Protein AF-A0A2M7PYM5-F1 (afdb_monomer)

Structure (mmCIF, N/CA/C/O backbone):
data_AF-A0A2M7PYM5-F1
#
_entry.id   AF-A0A2M7PYM5-F1
#
loop_
_atom_site.group_PDB
_atom_site.id
_atom_site.type_symbol
_atom_site.label_atom_id
_atom_site.label_alt_id
_atom_site.label_comp_id
_atom_site.label_asym_id
_atom_site.label_entity_id
_atom_site.label_seq_id
_atom_site.pdbx_PDB_ins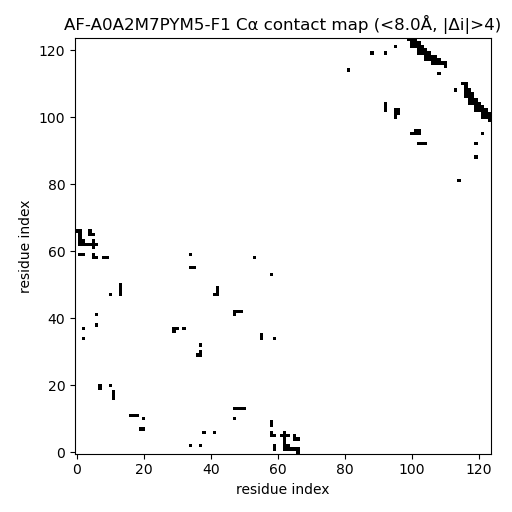_code
_atom_site.Cartn_x
_atom_site.Cartn_y
_atom_site.Cartn_z
_atom_site.occupancy
_atom_site.B_iso_or_equiv
_atom_site.auth_seq_id
_atom_site.auth_comp_id
_atom_site.auth_asym_id
_atom_site.auth_atom_id
_atom_site.pdbx_PDB_model_num
ATOM 1 N N . MET A 1 1 ? 5.954 5.127 -9.759 1.00 86.62 1 MET A N 1
ATOM 2 C CA . MET A 1 1 ? 5.575 3.752 -9.353 1.00 86.62 1 MET A CA 1
ATOM 3 C C . MET A 1 1 ? 5.824 2.773 -10.496 1.00 86.62 1 MET A C 1
ATOM 5 O O . MET A 1 1 ? 6.561 1.829 -10.256 1.00 86.62 1 MET A O 1
ATOM 9 N N . ALA A 1 2 ? 5.308 3.017 -11.713 1.00 94.75 2 ALA A N 1
ATOM 10 C CA . ALA A 1 2 ? 5.586 2.199 -12.907 1.00 94.75 2 ALA A CA 1
ATOM 11 C C . ALA A 1 2 ? 7.066 1.844 -13.097 1.00 94.75 2 ALA A C 1
ATOM 13 O O . ALA A 1 2 ? 7.395 0.667 -13.143 1.00 94.75 2 ALA A O 1
ATOM 14 N N . TRP A 1 3 ? 7.970 2.829 -13.109 1.00 95.19 3 TRP A N 1
ATOM 15 C CA . TRP A 1 3 ? 9.398 2.569 -13.344 1.00 95.19 3 TRP A CA 1
ATOM 16 C C . TRP A 1 3 ? 10.047 1.650 -12.302 1.00 95.19 3 TRP A C 1
ATOM 18 O O . TRP A 1 3 ? 10.853 0.792 -12.645 1.00 95.19 3 TRP A O 1
ATOM 28 N N . LYS A 1 4 ? 9.635 1.751 -11.032 1.00 93.19 4 LYS A N 1
ATOM 29 C CA . LYS A 1 4 ? 10.063 0.817 -9.981 1.00 93.19 4 LYS A CA 1
ATOM 30 C C . LYS A 1 4 ? 9.564 -0.606 -10.262 1.00 93.19 4 LYS A C 1
ATOM 32 O O . LYS A 1 4 ? 10.308 -1.560 -10.072 1.00 93.19 4 LYS A O 1
ATOM 37 N N . LEU A 1 5 ? 8.309 -0.747 -10.694 1.00 93.69 5 LEU A N 1
ATOM 38 C CA . LEU A 1 5 ? 7.720 -2.046 -11.033 1.00 93.69 5 LEU A CA 1
ATOM 39 C C . LEU A 1 5 ? 8.390 -2.664 -12.268 1.00 93.69 5 LEU A C 1
ATOM 41 O O . LEU A 1 5 ? 8.646 -3.863 -12.265 1.00 93.69 5 LEU A O 1
ATOM 45 N N . ALA A 1 6 ? 8.715 -1.857 -13.280 1.00 95.12 6 ALA A N 1
ATOM 46 C CA . ALA A 1 6 ? 9.468 -2.302 -14.450 1.00 95.12 6 ALA A CA 1
ATOM 47 C C . ALA A 1 6 ? 10.882 -2.762 -14.074 1.00 95.12 6 ALA A C 1
ATOM 49 O O . ALA A 1 6 ? 11.298 -3.849 -14.461 1.00 95.12 6 ALA A O 1
ATOM 50 N N . PHE A 1 7 ? 11.603 -1.988 -13.254 1.00 93.88 7 PHE A N 1
ATOM 51 C CA . PHE A 1 7 ? 12.929 -2.398 -12.787 1.00 93.88 7 PHE A CA 1
ATOM 52 C C . PHE A 1 7 ? 12.879 -3.695 -11.972 1.00 93.88 7 PHE A C 1
ATOM 54 O O . PHE A 1 7 ? 13.752 -4.544 -12.108 1.00 93.88 7 PHE A O 1
ATOM 61 N N . GLN A 1 8 ? 11.842 -3.889 -11.155 1.00 92.44 8 GLN A N 1
ATOM 62 C CA . GLN A 1 8 ? 11.665 -5.144 -10.430 1.00 92.44 8 GLN A CA 1
ATOM 63 C C . GLN A 1 8 ? 11.510 -6.340 -11.385 1.00 92.44 8 GLN A C 1
ATOM 65 O O . GLN A 1 8 ? 12.069 -7.398 -11.111 1.00 92.44 8 GLN A O 1
ATOM 70 N N . GLN A 1 9 ? 10.801 -6.179 -12.508 1.00 91.31 9 GLN A N 1
ATOM 71 C CA . GLN A 1 9 ? 10.699 -7.222 -13.537 1.00 91.31 9 GLN A CA 1
ATOM 72 C C . GLN A 1 9 ? 12.047 -7.477 -14.220 1.00 91.31 9 GLN A C 1
ATOM 74 O O . GLN A 1 9 ? 12.420 -8.631 -14.400 1.00 91.31 9 GLN A O 1
ATOM 79 N N . LEU A 1 10 ? 12.800 -6.419 -14.541 1.00 92.56 10 LEU A N 1
ATOM 80 C CA . LEU A 1 10 ? 14.155 -6.539 -15.086 1.00 92.56 10 LEU A CA 1
ATOM 81 C C . LEU A 1 10 ? 15.071 -7.320 -14.134 1.00 92.56 10 LEU A C 1
ATOM 83 O O . LEU A 1 10 ? 15.729 -8.270 -14.545 1.00 92.56 10 LEU A O 1
ATOM 87 N N . TRP A 1 11 ? 15.063 -6.977 -12.845 1.00 91.69 11 TRP A N 1
ATOM 88 C CA . TRP A 1 11 ? 15.840 -7.684 -11.830 1.00 91.69 11 TRP A CA 1
ATOM 89 C C . TRP A 1 11 ? 15.444 -9.163 -11.726 1.00 91.69 11 TRP A C 1
ATOM 91 O O . TRP A 1 11 ? 16.316 -10.026 -11.655 1.00 91.69 11 TRP A O 1
ATOM 101 N N . GLN A 1 12 ? 14.145 -9.475 -11.774 1.00 89.88 12 GLN A N 1
ATOM 102 C CA . GLN A 1 12 ? 13.652 -10.858 -11.766 1.00 89.88 12 GLN A CA 1
ATOM 103 C C . GLN A 1 12 ? 14.044 -11.631 -13.033 1.00 89.88 12 GLN A C 1
ATOM 105 O O . GLN A 1 12 ? 14.318 -12.820 -12.953 1.00 89.88 12 GLN A O 1
ATOM 110 N N . ALA A 1 13 ? 14.100 -10.975 -14.193 1.00 88.75 13 ALA A N 1
ATOM 111 C CA . ALA A 1 13 ? 14.555 -11.599 -15.435 1.00 88.75 13 ALA A CA 1
ATOM 112 C C . ALA A 1 13 ? 16.069 -11.876 -15.435 1.00 88.75 13 ALA A C 1
ATOM 114 O O . ALA A 1 13 ? 16.519 -12.852 -16.031 1.00 88.75 13 ALA A O 1
ATOM 115 N N . CYS A 1 14 ? 16.859 -11.033 -14.766 1.00 88.56 14 CYS A N 1
ATOM 116 C CA . CYS A 1 14 ? 18.316 -11.164 -14.706 1.00 88.56 14 CYS A CA 1
ATOM 117 C C . CYS A 1 14 ? 18.820 -12.026 -13.538 1.00 88.56 14 CYS A C 1
ATOM 119 O O . CYS A 1 14 ? 19.995 -12.388 -13.518 1.00 88.56 14 CYS A O 1
ATOM 121 N N . THR A 1 15 ? 17.973 -12.349 -12.560 1.00 85.06 15 THR A N 1
ATOM 122 C CA . THR A 1 15 ? 18.360 -13.138 -11.385 1.00 85.06 15 THR A CA 1
ATOM 123 C C . THR A 1 15 ? 17.564 -14.435 -11.309 1.00 85.06 15 THR A C 1
ATOM 125 O O . THR A 1 15 ? 16.370 -14.470 -11.566 1.00 85.06 15 THR A O 1
ATOM 128 N N . THR A 1 16 ? 18.192 -15.522 -10.861 1.00 76.31 16 THR A N 1
ATOM 129 C CA . THR A 1 16 ? 17.502 -16.802 -10.594 1.00 76.31 16 THR A CA 1
ATOM 130 C C . THR A 1 16 ? 16.616 -16.743 -9.337 1.00 76.31 16 THR A C 1
ATOM 132 O O . THR A 1 16 ? 16.099 -17.756 -8.870 1.00 76.31 16 THR A O 1
ATOM 135 N N . SER A 1 17 ? 16.467 -15.561 -8.733 1.00 70.81 17 SER A N 1
ATOM 136 C CA . SER A 1 17 ? 15.722 -15.371 -7.498 1.00 70.81 17 SER A CA 1
ATOM 137 C C . SER A 1 17 ? 14.245 -15.156 -7.803 1.00 70.81 17 SER A C 1
ATOM 139 O O . SER A 1 17 ? 13.854 -14.151 -8.388 1.00 70.81 17 SER A O 1
ATOM 141 N N . ALA A 1 18 ? 13.394 -16.060 -7.316 1.00 62.69 18 ALA A N 1
ATOM 142 C CA . ALA A 1 18 ? 11.937 -15.896 -7.350 1.00 62.69 18 ALA A CA 1
ATOM 143 C C . ALA A 1 18 ? 11.423 -14.823 -6.358 1.00 62.69 18 ALA A C 1
ATOM 145 O O . ALA A 1 18 ? 10.217 -14.683 -6.146 1.00 62.69 18 ALA A O 1
ATOM 146 N N . GLY A 1 19 ? 12.333 -14.103 -5.694 1.00 69.88 19 GLY A N 1
ATOM 147 C CA . GLY A 1 19 ? 12.034 -13.181 -4.609 1.00 69.88 19 GLY A CA 1
ATOM 148 C C . GLY A 1 19 ? 11.597 -11.782 -5.045 1.00 69.88 19 GLY A C 1
ATOM 149 O O . GLY A 1 19 ? 11.589 -11.396 -6.216 1.00 69.88 19 GLY A O 1
ATOM 150 N N . TYR A 1 20 ? 11.236 -10.991 -4.041 1.00 77.44 20 TYR A N 1
ATOM 151 C CA . TYR A 1 20 ? 11.030 -9.553 -4.157 1.00 77.44 20 TYR A CA 1
ATOM 152 C C . TYR A 1 20 ? 12.345 -8.833 -3.844 1.00 77.44 20 TYR A C 1
ATOM 154 O O . TYR A 1 20 ? 12.928 -9.081 -2.790 1.00 77.44 20 TYR A O 1
ATOM 162 N N . LEU A 1 21 ? 12.784 -7.921 -4.716 1.00 78.62 21 LEU A N 1
ATOM 163 C CA . LEU A 1 21 ? 13.924 -7.049 -4.435 1.00 78.62 21 LEU A CA 1
ATOM 164 C C . LEU A 1 21 ? 13.529 -6.004 -3.375 1.00 78.62 21 LEU A C 1
ATOM 166 O O . LEU A 1 21 ? 12.649 -5.173 -3.646 1.00 78.62 21 LEU A O 1
ATOM 170 N N . PRO A 1 22 ? 14.162 -5.989 -2.186 1.00 80.38 22 PRO A N 1
ATOM 171 C CA . PRO A 1 22 ? 13.969 -4.920 -1.219 1.00 80.38 22 PRO A CA 1
ATOM 172 C C . PRO A 1 22 ? 14.392 -3.599 -1.853 1.00 80.38 22 PRO A C 1
ATOM 174 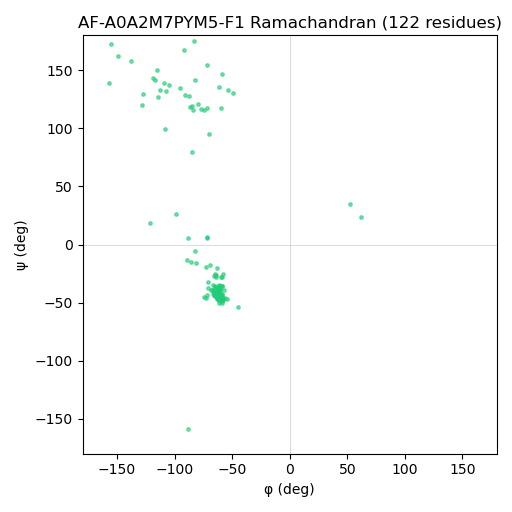O O . PRO A 1 22 ? 15.540 -3.413 -2.236 1.00 80.38 22 PRO A O 1
ATOM 177 N N . PHE A 1 23 ? 13.446 -2.679 -2.001 1.00 77.50 23 PHE A N 1
ATOM 178 C CA . PHE A 1 23 ? 13.681 -1.488 -2.802 1.00 77.50 23 PHE A CA 1
ATOM 179 C C . PHE A 1 23 ? 13.819 -0.260 -1.912 1.00 77.50 23 PHE A C 1
ATOM 181 O O . PHE A 1 23 ? 12.812 0.3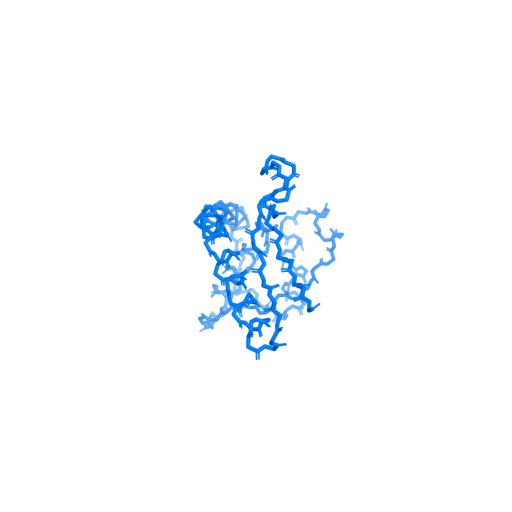24 -1.489 1.00 77.50 23 PHE A O 1
ATOM 188 N N . ASN A 1 24 ? 15.067 0.132 -1.656 1.00 85.19 24 ASN A N 1
ATOM 189 C CA . ASN A 1 24 ? 15.384 1.361 -0.938 1.00 85.19 24 ASN A CA 1
ATOM 190 C C . ASN A 1 24 ? 14.8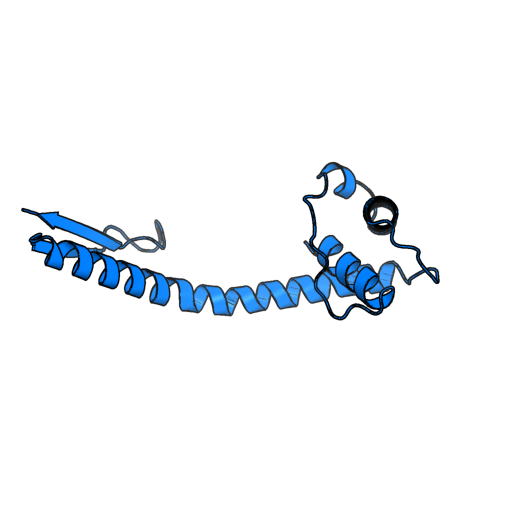09 2.585 -1.670 1.00 85.19 24 ASN A C 1
ATOM 192 O O . ASN A 1 24 ? 14.759 2.584 -2.910 1.00 85.19 24 ASN A O 1
ATOM 196 N N . PRO A 1 25 ? 14.378 3.635 -0.939 1.00 87.56 25 PRO A N 1
ATOM 197 C CA . PRO A 1 25 ? 13.883 4.864 -1.547 1.00 87.56 25 PRO A CA 1
ATOM 198 C C . PRO A 1 25 ? 14.849 5.384 -2.615 1.00 87.56 25 PRO A C 1
ATOM 200 O O . PRO A 1 25 ? 16.056 5.469 -2.398 1.00 87.56 25 PRO A O 1
ATOM 203 N N . VAL A 1 26 ? 14.314 5.695 -3.793 1.00 89.12 26 VAL A N 1
ATOM 204 C CA . VAL A 1 26 ? 15.099 6.249 -4.902 1.00 89.12 26 VAL A CA 1
ATOM 205 C C . VAL A 1 26 ? 14.985 7.770 -4.864 1.00 89.12 26 VAL A C 1
ATOM 207 O O . VAL A 1 26 ? 13.866 8.271 -4.692 1.00 89.12 26 VAL A O 1
ATOM 210 N N . PRO A 1 27 ? 16.096 8.516 -5.016 1.00 89.69 27 PRO A N 1
ATOM 211 C CA . PRO A 1 27 ? 16.052 9.969 -5.108 1.00 89.69 27 PRO A CA 1
ATOM 212 C C . PRO A 1 27 ? 15.083 10.425 -6.201 1.00 89.69 27 PRO A C 1
ATOM 214 O O . PRO A 1 27 ? 15.116 9.928 -7.325 1.00 89.69 27 PRO A O 1
ATOM 217 N N . LYS A 1 28 ? 14.223 11.404 -5.893 1.00 88.44 28 LYS A N 1
ATOM 218 C CA . LYS A 1 28 ? 13.248 11.921 -6.872 1.00 88.44 28 LYS A CA 1
ATOM 219 C C . LYS A 1 28 ? 13.921 12.501 -8.117 1.00 88.44 28 LYS A C 1
ATOM 221 O O . LYS A 1 28 ? 13.333 12.452 -9.186 1.00 88.44 28 LYS A O 1
ATOM 226 N N . THR A 1 29 ? 15.146 13.006 -7.984 1.00 91.94 29 THR A N 1
ATOM 227 C CA . THR A 1 29 ? 15.945 13.556 -9.088 1.00 91.94 29 THR A CA 1
ATOM 228 C C . THR A 1 29 ? 16.204 12.542 -10.199 1.00 91.94 29 THR A C 1
ATOM 230 O O . THR A 1 29 ? 16.306 12.937 -11.355 1.00 91.94 29 THR A O 1
ATOM 233 N N . TRP A 1 30 ? 16.239 11.242 -9.889 1.00 90.94 30 TRP A N 1
ATOM 234 C CA . TRP A 1 30 ? 16.424 10.186 -10.891 1.00 90.94 30 TRP A CA 1
ATOM 235 C C . TRP A 1 30 ? 15.213 10.041 -11.820 1.00 90.94 30 TRP A C 1
ATOM 237 O O . TRP A 1 30 ? 15.332 9.467 -12.895 1.00 90.94 30 TRP A O 1
ATOM 247 N N . LEU A 1 31 ? 14.051 10.571 -11.426 1.00 89.12 31 LEU A N 1
ATOM 248 C CA . LEU A 1 31 ? 12.838 10.574 -12.245 1.00 89.12 31 LEU A CA 1
ATOM 249 C C . LEU A 1 31 ? 12.803 11.719 -13.268 1.00 89.12 31 LEU A C 1
ATOM 251 O O . LEU A 1 31 ? 11.877 11.772 -14.067 1.00 89.12 31 LEU A O 1
ATOM 255 N N . ASN A 1 32 ? 13.775 12.636 -13.235 1.00 90.25 32 ASN A N 1
ATOM 256 C CA . ASN A 1 32 ? 13.844 13.750 -14.183 1.00 90.25 32 ASN A CA 1
ATOM 257 C C . ASN A 1 32 ? 14.459 13.342 -15.534 1.00 90.25 32 ASN A C 1
ATOM 259 O O . ASN A 1 32 ? 14.370 14.107 -16.490 1.00 90.25 32 ASN A O 1
ATOM 263 N N . GLY A 1 33 ? 15.131 12.187 -15.589 1.00 88.62 33 GLY A N 1
ATOM 264 C CA . GLY A 1 33 ? 15.707 11.628 -16.812 1.00 88.62 33 GLY A CA 1
ATOM 265 C C . GLY A 1 33 ? 14.719 10.746 -17.573 1.00 88.62 33 GLY A C 1
ATOM 266 O O . GLY A 1 33 ? 13.510 10.835 -17.379 1.00 88.62 33 GLY A O 1
ATOM 267 N N . ASP A 1 34 ? 15.244 9.865 -18.421 1.00 94.56 34 ASP A N 1
ATOM 268 C CA . ASP A 1 34 ? 14.462 8.811 -19.065 1.00 94.56 34 ASP A CA 1
ATOM 269 C C . ASP A 1 34 ? 14.472 7.501 -18.251 1.00 94.56 34 ASP A C 1
ATOM 271 O O . ASP A 1 34 ? 15.251 7.310 -17.308 1.00 94.56 34 ASP A O 1
ATOM 275 N N . PHE A 1 35 ? 13.588 6.576 -18.628 1.00 95.31 35 PHE A N 1
ATOM 276 C CA . PHE A 1 35 ? 13.466 5.275 -17.975 1.00 95.31 35 PHE A CA 1
ATOM 277 C C . PHE A 1 35 ? 14.757 4.442 -18.057 1.00 95.31 35 PHE A C 1
ATOM 279 O O . PHE A 1 35 ? 15.137 3.796 -17.078 1.00 95.31 35 PHE A O 1
ATOM 286 N N . LYS A 1 36 ? 15.473 4.487 -19.190 1.00 95.69 36 LYS A N 1
ATOM 287 C CA . LYS A 1 36 ? 16.740 3.760 -19.370 1.00 95.69 36 LYS A CA 1
ATOM 288 C C . LYS A 1 36 ? 17.786 4.231 -18.360 1.00 95.69 36 LYS A C 1
ATOM 290 O O . LYS A 1 36 ? 18.353 3.414 -17.640 1.00 95.69 36 LYS A O 1
ATOM 295 N N . SER A 1 37 ? 18.001 5.539 -18.249 1.00 94.94 37 SER A N 1
ATOM 296 C CA . SER A 1 37 ? 18.951 6.150 -17.315 1.00 94.94 37 SER A CA 1
ATOM 297 C C . SER A 1 37 ? 18.588 5.843 -15.866 1.00 94.94 37 SER A C 1
ATOM 299 O O . SER A 1 37 ? 19.470 5.552 -15.058 1.00 94.94 37 SER A O 1
ATOM 301 N N . TYR A 1 38 ? 17.291 5.857 -15.546 1.00 95.25 38 TYR A N 1
ATOM 302 C CA . TYR A 1 38 ? 16.781 5.435 -14.244 1.00 95.25 38 TYR A CA 1
ATOM 303 C C . TYR A 1 38 ? 17.148 3.974 -13.932 1.00 95.25 38 TYR A C 1
ATOM 305 O O . TYR A 1 38 ? 17.657 3.679 -12.848 1.00 95.25 38 TYR A O 1
ATOM 313 N N . CYS A 1 39 ? 16.930 3.055 -14.877 1.00 94.56 39 CYS A N 1
ATOM 314 C CA . CYS A 1 39 ? 17.260 1.642 -14.704 1.00 94.56 39 CYS A CA 1
ATOM 315 C C . CYS A 1 39 ? 18.764 1.385 -14.622 1.00 94.56 39 CYS A C 1
ATOM 317 O O . CYS A 1 39 ? 19.174 0.559 -13.812 1.00 94.56 39 CYS A O 1
ATOM 319 N N . LEU A 1 40 ? 19.586 2.082 -15.407 1.00 94.12 40 LEU A N 1
ATOM 320 C CA . LEU A 1 40 ? 21.043 1.927 -15.370 1.00 94.12 40 LEU A CA 1
ATOM 321 C C . LEU A 1 40 ? 21.628 2.370 -14.023 1.00 94.12 40 LEU A C 1
ATOM 323 O O . LEU A 1 40 ? 22.405 1.626 -13.432 1.00 94.12 40 LEU A O 1
ATOM 327 N N . GLN A 1 41 ? 21.182 3.511 -13.486 1.00 94.31 41 GLN A N 1
ATOM 328 C CA . GLN A 1 41 ? 21.585 3.966 -12.147 1.00 94.31 41 GLN A CA 1
ATOM 329 C C . GLN A 1 41 ? 21.169 2.974 -11.051 1.00 94.31 41 GLN A C 1
ATOM 331 O O . GLN A 1 41 ? 21.890 2.761 -10.076 1.00 94.31 41 GLN A O 1
ATOM 336 N N . LEU A 1 42 ? 20.007 2.332 -11.204 1.00 93.56 42 LEU A N 1
ATOM 337 C CA . LEU A 1 42 ? 19.586 1.268 -10.296 1.00 93.56 42 LEU A CA 1
ATOM 338 C C . LEU A 1 42 ? 20.393 -0.018 -10.469 1.00 93.56 42 LEU A C 1
ATOM 340 O O . LEU A 1 42 ? 20.682 -0.662 -9.469 1.00 93.56 42 LEU A O 1
ATOM 344 N N . CYS A 1 43 ? 20.775 -0.390 -11.690 1.00 93.50 43 CYS A N 1
ATOM 345 C CA . CYS A 1 43 ? 21.651 -1.540 -11.907 1.00 93.50 43 CYS A CA 1
ATOM 346 C C . CYS A 1 43 ? 22.994 -1.333 -11.205 1.00 93.50 43 CYS A C 1
ATOM 348 O O . CYS A 1 43 ? 23.452 -2.226 -10.501 1.00 93.50 43 CYS A O 1
ATOM 350 N N . GLU A 1 44 ? 23.577 -0.139 -11.325 1.00 93.38 44 GLU A N 1
ATOM 351 C CA . GLU A 1 44 ? 24.811 0.225 -10.627 1.00 93.38 44 GLU A CA 1
ATOM 352 C C . GLU A 1 44 ? 24.640 0.152 -9.103 1.00 93.38 44 GLU A C 1
ATOM 354 O O . GLU A 1 44 ? 25.431 -0.493 -8.414 1.00 93.38 44 GLU A O 1
ATOM 359 N N . ARG A 1 45 ? 23.562 0.743 -8.570 1.00 91.75 45 ARG A N 1
ATOM 360 C CA . ARG A 1 45 ? 23.282 0.750 -7.127 1.00 91.75 45 ARG A CA 1
ATOM 361 C C . ARG A 1 45 ? 23.061 -0.648 -6.551 1.00 91.75 45 ARG A C 1
ATOM 363 O O . ARG A 1 45 ? 23.560 -0.947 -5.472 1.00 91.75 45 ARG A O 1
ATOM 370 N N . GLU A 1 46 ? 22.280 -1.473 -7.243 1.00 90.44 46 GLU A N 1
ATOM 371 C CA . GLU A 1 46 ? 21.912 -2.827 -6.807 1.00 90.44 46 GLU A CA 1
ATOM 372 C C . GLU A 1 46 ? 22.926 -3.889 -7.272 1.00 90.44 46 GLU A C 1
ATOM 374 O O . GLU A 1 46 ? 22.685 -5.082 -7.093 1.00 90.44 46 GLU A O 1
ATOM 379 N N . GLN A 1 47 ? 24.043 -3.466 -7.881 1.00 90.25 47 GLN A N 1
ATOM 380 C CA . GLN A 1 47 ? 25.098 -4.330 -8.426 1.00 90.25 47 GLN A CA 1
ATOM 381 C C . GLN A 1 47 ? 24.559 -5.403 -9.390 1.00 90.25 47 GLN A C 1
ATOM 383 O O . GLN A 1 47 ? 25.0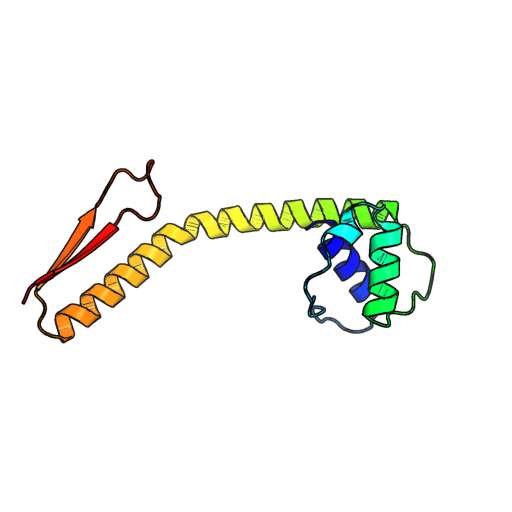56 -6.528 -9.460 1.00 90.25 47 GLN A O 1
ATOM 388 N N . LEU A 1 48 ? 23.523 -5.048 -10.150 1.00 90.00 48 LEU A N 1
ATOM 389 C CA . LEU A 1 48 ? 22.910 -5.918 -11.141 1.00 90.00 48 LEU A CA 1
ATOM 390 C C . LEU A 1 48 ? 23.680 -5.816 -12.458 1.00 90.00 48 LEU A C 1
ATOM 392 O O . LEU A 1 48 ? 23.726 -4.761 -13.087 1.00 90.00 48 LEU A O 1
ATOM 396 N N . THR A 1 49 ? 24.238 -6.937 -12.906 1.00 90.50 49 THR A N 1
ATOM 397 C CA . THR A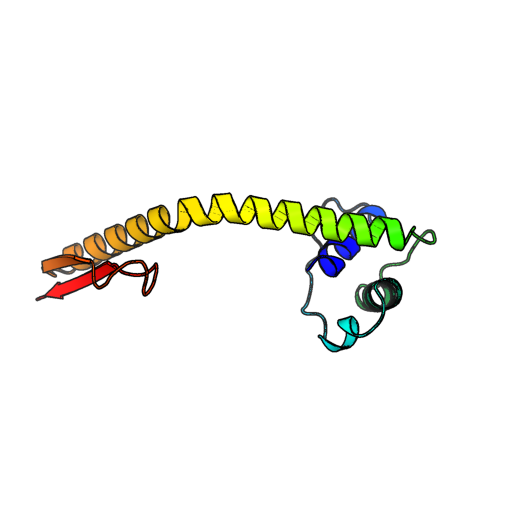 1 49 ? 24.828 -7.033 -14.245 1.00 90.50 49 THR A CA 1
ATOM 398 C C . THR A 1 49 ? 23.750 -7.431 -15.244 1.00 90.50 49 THR A C 1
ATOM 400 O O . THR A 1 49 ? 23.052 -8.423 -15.042 1.00 90.50 49 THR A O 1
ATOM 403 N N . LEU A 1 50 ? 23.622 -6.667 -16.328 1.00 90.19 50 LEU A N 1
ATOM 404 C CA . LEU A 1 50 ? 22.695 -6.977 -17.411 1.00 90.19 50 LEU A CA 1
ATOM 405 C C . LEU A 1 50 ? 23.358 -7.971 -18.378 1.00 90.19 50 LEU A C 1
ATOM 407 O O . LEU A 1 50 ? 24.362 -7.617 -18.996 1.00 90.19 50 LEU A O 1
ATOM 411 N N . PRO A 1 51 ? 22.835 -9.203 -18.527 1.00 86.62 51 PRO A N 1
ATOM 412 C CA . PRO A 1 51 ? 23.428 -10.206 -19.414 1.00 86.62 51 PRO A CA 1
ATOM 413 C C . PRO A 1 51 ? 23.203 -9.900 -20.905 1.00 86.62 51 PRO A C 1
ATOM 415 O O . PRO A 1 51 ? 23.905 -10.436 -21.757 1.00 86.62 51 PRO A O 1
ATOM 418 N N . TYR A 1 52 ? 22.224 -9.053 -21.223 1.00 87.62 52 TYR A N 1
ATOM 419 C CA . TYR A 1 52 ? 21.890 -8.580 -22.566 1.00 87.62 52 TYR A CA 1
ATOM 420 C C . TYR A 1 52 ? 21.310 -7.164 -22.477 1.00 87.62 52 TYR A C 1
ATOM 422 O O . TYR A 1 52 ? 20.878 -6.747 -21.401 1.00 87.62 52 TYR A O 1
ATOM 430 N N . GLU A 1 53 ? 21.274 -6.428 -23.594 1.00 91.25 53 GLU A N 1
ATOM 431 C CA . GLU A 1 53 ? 20.566 -5.144 -23.640 1.00 91.25 53 GLU A CA 1
ATOM 432 C C . GLU A 1 53 ? 19.048 -5.392 -23.673 1.00 91.25 53 GLU A C 1
ATOM 434 O O . GLU A 1 53 ? 18.554 -5.993 -24.631 1.00 91.25 53 GLU A O 1
ATOM 439 N N . PRO A 1 54 ? 18.291 -4.974 -22.641 1.00 92.38 54 PRO A N 1
ATOM 440 C CA . PRO A 1 54 ? 16.851 -5.167 -22.615 1.00 92.38 54 PRO A CA 1
ATOM 441 C C . PRO A 1 54 ? 16.136 -4.252 -23.612 1.00 92.38 54 PRO A C 1
ATOM 443 O O . PRO A 1 54 ? 16.588 -3.141 -23.895 1.00 92.38 54 PRO A O 1
ATOM 446 N N . ASP A 1 55 ? 14.951 -4.668 -24.057 1.00 95.25 55 ASP A N 1
ATOM 447 C CA . ASP A 1 55 ? 14.017 -3.756 -24.715 1.00 95.25 55 ASP A CA 1
ATOM 448 C C . ASP A 1 55 ? 13.447 -2.776 -23.677 1.00 95.25 55 ASP A C 1
ATOM 450 O O . ASP A 1 55 ? 12.493 -3.065 -22.946 1.00 95.25 55 ASP A O 1
ATOM 454 N N . TRP A 1 56 ? 14.079 -1.606 -23.595 1.00 95.12 56 TRP A N 1
ATOM 455 C CA . TRP A 1 56 ? 13.719 -0.550 -22.654 1.00 95.12 56 TRP A CA 1
ATOM 456 C C . TRP A 1 56 ? 12.278 -0.069 -22.829 1.00 95.12 56 TRP A C 1
ATOM 458 O O . TRP A 1 56 ? 11.616 0.230 -21.836 1.00 95.12 56 TRP A O 1
ATOM 468 N N . HIS A 1 57 ? 11.780 -0.019 -24.067 1.00 96.00 57 HIS A N 1
ATOM 469 C CA . HIS A 1 57 ? 10.435 0.469 -24.348 1.00 96.00 57 HIS A CA 1
ATOM 470 C C . HIS A 1 57 ? 9.381 -0.546 -23.903 1.00 96.00 57 HIS A C 1
ATOM 472 O O . HIS A 1 57 ? 8.430 -0.186 -23.205 1.00 96.00 57 HIS A O 1
ATOM 478 N N . ALA A 1 58 ? 9.579 -1.825 -24.233 1.00 96.25 58 ALA A N 1
ATOM 479 C CA . ALA A 1 58 ? 8.686 -2.893 -23.794 1.00 96.25 58 ALA A CA 1
ATOM 480 C C . ALA A 1 58 ? 8.648 -3.016 -22.261 1.00 96.25 58 ALA A C 1
ATOM 482 O O . ALA A 1 58 ? 7.572 -3.168 -21.676 1.00 96.25 58 ALA A O 1
ATOM 483 N N . LEU A 1 59 ? 9.799 -2.889 -21.589 1.00 96.19 59 LEU A N 1
ATOM 484 C CA . LEU A 1 59 ? 9.872 -2.901 -20.124 1.00 96.19 59 LEU A CA 1
ATOM 485 C C . LEU A 1 59 ? 9.130 -1.725 -19.489 1.00 96.19 59 LEU A C 1
ATOM 487 O O . LEU A 1 59 ? 8.421 -1.905 -18.496 1.00 96.19 59 LEU A O 1
ATOM 491 N N . GLU A 1 60 ? 9.271 -0.525 -20.050 1.00 97.19 60 GLU A N 1
ATOM 492 C CA . GLU A 1 60 ? 8.569 0.651 -19.545 1.00 97.19 60 GLU A CA 1
ATOM 493 C C . GLU A 1 60 ? 7.048 0.471 -19.647 1.00 97.19 60 GLU A C 1
ATOM 495 O O . GLU A 1 60 ? 6.326 0.668 -18.661 1.00 97.19 60 GLU A O 1
ATOM 500 N N . GLN A 1 61 ? 6.564 0.017 -20.807 1.00 97.31 61 GLN A N 1
ATOM 501 C CA . GLN A 1 61 ? 5.151 -0.290 -21.024 1.00 97.31 61 GLN A CA 1
ATOM 502 C C . GLN A 1 61 ? 4.644 -1.361 -20.049 1.00 97.31 61 GLN A C 1
ATOM 504 O O . GLN A 1 61 ? 3.591 -1.186 -19.427 1.00 97.31 61 GLN A O 1
ATOM 509 N N . ALA A 1 62 ? 5.411 -2.436 -19.845 1.00 96.25 62 ALA A N 1
ATOM 510 C CA . ALA A 1 62 ? 5.083 -3.480 -18.878 1.00 96.25 62 ALA A CA 1
ATOM 511 C C . ALA A 1 62 ? 5.010 -2.935 -17.438 1.00 96.25 62 ALA A C 1
ATOM 513 O O . ALA A 1 62 ? 4.151 -3.347 -16.651 1.00 96.25 62 ALA A O 1
ATOM 514 N N . GLY A 1 63 ? 5.852 -1.957 -17.091 1.00 96.50 63 GLY A N 1
ATOM 515 C CA . GLY A 1 63 ? 5.786 -1.227 -15.825 1.00 96.50 63 GLY A CA 1
ATOM 516 C C . GLY A 1 63 ? 4.484 -0.457 -15.632 1.00 96.50 63 GLY A C 1
ATOM 517 O O . GLY A 1 63 ? 3.881 -0.517 -14.555 1.00 96.50 63 GLY A O 1
ATOM 518 N N . PHE A 1 64 ? 4.032 0.252 -16.667 1.00 97.00 64 PHE A N 1
ATOM 519 C CA . PHE A 1 64 ? 2.754 0.967 -16.645 1.00 97.00 64 PHE A CA 1
ATOM 520 C C . PHE A 1 64 ? 1.563 0.011 -16.563 1.00 97.00 64 PHE A C 1
ATOM 522 O O . PHE A 1 64 ? 0.673 0.222 -15.733 1.00 97.00 64 PHE A O 1
ATOM 529 N N . GLN A 1 65 ? 1.580 -1.083 -17.326 1.00 96.44 65 GLN A N 1
ATOM 530 C CA . GLN A 1 65 ? 0.555 -2.122 -17.233 1.00 96.44 65 GLN A CA 1
ATOM 531 C C . GLN A 1 65 ? 0.493 -2.705 -15.816 1.00 96.44 65 GLN A C 1
ATOM 533 O O . GLN A 1 65 ? -0.569 -2.753 -15.193 1.00 96.44 65 GLN A O 1
ATOM 538 N N . ARG A 1 66 ? 1.649 -3.044 -15.237 1.00 94.75 66 ARG A N 1
ATOM 539 C CA . ARG A 1 66 ? 1.713 -3.556 -13.868 1.00 94.75 66 ARG A CA 1
ATOM 540 C C . ARG A 1 66 ? 1.214 -2.536 -12.849 1.00 94.75 66 ARG A C 1
ATOM 542 O O . ARG A 1 66 ? 0.556 -2.921 -11.882 1.00 94.75 66 ARG A O 1
ATOM 549 N N . GLN A 1 67 ? 1.499 -1.245 -13.041 1.00 95.94 67 GLN A N 1
ATOM 550 C CA . GLN A 1 67 ? 0.945 -0.185 -12.198 1.00 95.94 67 GLN A CA 1
ATOM 551 C C . GLN A 1 67 ? -0.586 -0.180 -12.262 1.00 95.94 67 GLN A C 1
ATOM 553 O O . GLN A 1 67 ? -1.219 -0.092 -11.211 1.00 95.94 67 GLN A O 1
ATOM 558 N N . HIS A 1 68 ? -1.178 -0.308 -13.450 1.00 95.00 68 HIS A N 1
ATOM 559 C CA . HIS A 1 68 ? -2.631 -0.401 -13.604 1.00 95.00 68 HIS A CA 1
ATOM 560 C C . HIS A 1 68 ? -3.206 -1.602 -12.845 1.00 95.00 68 HIS A C 1
ATOM 562 O O . HIS A 1 68 ? -4.193 -1.454 -12.122 1.00 95.00 68 HIS A O 1
ATOM 568 N N . ASP A 1 69 ? -2.560 -2.764 -12.924 1.00 94.00 69 ASP A N 1
ATOM 569 C CA . ASP A 1 69 ? -3.001 -3.959 -12.198 1.00 94.00 69 ASP A CA 1
ATOM 570 C C . ASP A 1 69 ? -2.923 -3.763 -10.678 1.00 94.00 69 ASP A C 1
ATOM 572 O O . ASP A 1 69 ? -3.851 -4.105 -9.944 1.00 94.00 69 ASP A O 1
ATOM 576 N N . VAL A 1 70 ? -1.839 -3.156 -10.183 1.00 92.31 70 VAL A N 1
ATOM 577 C CA . VAL A 1 70 ? -1.692 -2.825 -8.757 1.00 92.31 70 VAL A CA 1
ATOM 578 C C . VAL A 1 70 ? -2.775 -1.844 -8.309 1.00 92.31 70 VAL A C 1
ATOM 580 O O . VAL A 1 70 ? -3.362 -2.031 -7.244 1.00 92.31 70 VAL A O 1
ATOM 583 N N . LEU A 1 71 ? -3.073 -0.819 -9.110 1.00 92.00 71 LEU A N 1
ATOM 584 C CA . LEU A 1 71 ? -4.136 0.142 -8.810 1.00 92.00 71 LEU A CA 1
ATOM 585 C C . LEU A 1 71 ? -5.515 -0.530 -8.781 1.00 92.00 71 LEU A C 1
ATOM 587 O O . LEU A 1 71 ? -6.312 -0.238 -7.893 1.00 92.00 71 LEU A O 1
ATOM 591 N N . ARG A 1 72 ? -5.781 -1.493 -9.668 1.00 92.00 72 ARG A N 1
ATOM 592 C CA . ARG A 1 72 ? -7.012 -2.298 -9.619 1.00 92.00 72 ARG A CA 1
ATOM 593 C C . ARG A 1 72 ? -7.132 -3.089 -8.321 1.00 92.00 72 ARG A C 1
ATOM 595 O O . ARG A 1 72 ? -8.195 -3.086 -7.707 1.00 92.00 72 ARG A O 1
ATOM 602 N N . LEU A 1 73 ? -6.044 -3.695 -7.846 1.00 90.81 73 LEU A N 1
ATOM 603 C CA . LEU A 1 73 ? -6.036 -4.389 -6.552 1.00 90.81 73 LEU A CA 1
ATOM 604 C C . LEU A 1 73 ? -6.286 -3.436 -5.372 1.00 90.81 73 LEU A C 1
ATOM 606 O O . LEU A 1 73 ? -6.835 -3.848 -4.347 1.00 90.81 73 LEU A O 1
ATOM 610 N N . GLN A 1 74 ? -5.950 -2.148 -5.505 1.00 89.56 74 GLN A N 1
ATOM 611 C CA . GLN A 1 74 ? -6.309 -1.167 -4.483 1.00 89.56 74 GLN A CA 1
ATOM 612 C C . GLN A 1 74 ? -7.824 -0.991 -4.354 1.00 89.56 74 GLN A C 1
ATOM 614 O O . GLN A 1 74 ? -8.269 -0.682 -3.252 1.00 89.56 74 GLN A O 1
ATOM 619 N N . LEU A 1 75 ? -8.623 -1.208 -5.403 1.00 88.88 75 LEU A N 1
ATOM 620 C CA . LEU A 1 75 ? -10.086 -1.111 -5.318 1.00 88.88 75 LEU A CA 1
ATOM 621 C C . LEU A 1 75 ? -10.648 -2.128 -4.323 1.00 88.88 75 LEU A C 1
ATOM 623 O O . LEU A 1 75 ? -11.379 -1.750 -3.411 1.00 88.88 75 LEU A O 1
ATOM 627 N N . LEU A 1 76 ? -10.205 -3.386 -4.417 1.00 88.75 76 LEU A N 1
ATOM 628 C CA . LEU A 1 76 ? -10.566 -4.427 -3.452 1.00 88.75 76 LEU A CA 1
ATOM 629 C C . LEU A 1 76 ? -10.161 -4.018 -2.037 1.00 88.75 76 LEU A C 1
ATOM 631 O O . LEU A 1 76 ? -10.968 -4.080 -1.114 1.00 88.75 76 LEU A O 1
ATOM 635 N N . ARG A 1 77 ? -8.934 -3.504 -1.868 1.00 89.25 77 ARG A N 1
ATOM 636 C CA . ARG A 1 77 ? -8.477 -3.001 -0.566 1.00 89.25 77 ARG A CA 1
ATOM 637 C C . ARG A 1 77 ? -9.397 -1.905 -0.023 1.00 89.25 77 ARG A C 1
ATOM 639 O O . ARG A 1 77 ? -9.635 -1.882 1.180 1.00 89.25 77 ARG A O 1
ATOM 646 N N . HIS A 1 78 ? -9.907 -1.008 -0.869 1.00 89.81 78 HIS A N 1
ATOM 647 C CA . HIS A 1 78 ? -10.840 0.038 -0.445 1.00 89.81 78 HIS A CA 1
ATOM 648 C C . HIS A 1 78 ? -12.175 -0.532 0.045 1.00 89.81 78 HIS A C 1
ATOM 650 O O . HIS A 1 78 ? -12.673 -0.038 1.054 1.00 89.81 78 HIS A O 1
ATOM 656 N N . CYS A 1 79 ? -12.698 -1.597 -0.573 1.00 89.50 79 CYS A N 1
ATOM 657 C CA . CYS A 1 79 ? -13.919 -2.269 -0.112 1.00 89.50 79 CYS A CA 1
ATOM 658 C C . CYS A 1 79 ? -13.794 -2.797 1.328 1.00 89.50 79 CYS A C 1
ATOM 660 O O . CYS A 1 79 ? -14.747 -2.723 2.098 1.00 89.50 79 CYS A O 1
ATOM 662 N N . PHE A 1 80 ? -12.608 -3.269 1.725 1.00 93.06 80 PHE A N 1
ATOM 663 C CA . PHE A 1 80 ? -12.380 -3.801 3.074 1.00 93.06 80 PHE A CA 1
ATOM 664 C C . PHE A 1 80 ? -12.029 -2.744 4.123 1.00 93.06 80 PHE A C 1
ATOM 666 O O . PHE A 1 80 ? -12.104 -3.040 5.314 1.00 93.06 80 PHE A O 1
ATOM 673 N N . LYS A 1 81 ? -11.663 -1.515 3.727 1.00 92.44 81 LYS A N 1
ATOM 674 C CA . LYS A 1 81 ? -11.232 -0.473 4.680 1.00 92.44 81 LYS A CA 1
ATOM 675 C C . LYS A 1 81 ? -12.269 -0.232 5.772 1.00 92.44 81 LYS A C 1
ATOM 677 O O . LYS A 1 81 ? -11.905 -0.210 6.942 1.00 92.44 81 LYS A O 1
ATOM 682 N N . ARG A 1 82 ? -13.545 -0.094 5.396 1.00 94.00 82 ARG A N 1
ATOM 683 C CA . ARG A 1 82 ? -14.622 0.168 6.357 1.00 94.00 82 ARG A CA 1
ATOM 684 C C . ARG A 1 82 ? -14.891 -1.024 7.270 1.00 94.00 82 ARG A C 1
ATOM 686 O O . ARG A 1 82 ? -15.112 -0.844 8.459 1.00 94.00 82 ARG A O 1
ATOM 693 N N . VAL A 1 83 ? -14.846 -2.237 6.727 1.00 95.00 83 VAL A N 1
ATOM 694 C CA . VAL A 1 83 ? -15.054 -3.460 7.513 1.00 95.00 83 VAL A CA 1
ATOM 695 C C . VAL A 1 83 ? -13.960 -3.606 8.571 1.00 95.00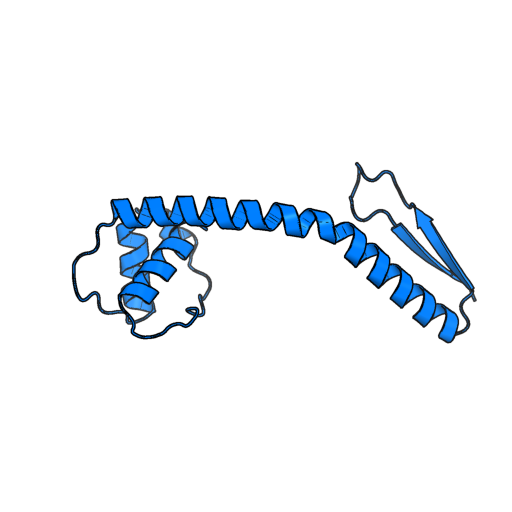 83 VAL A C 1
ATOM 697 O O . VAL A 1 83 ? -14.263 -3.824 9.739 1.00 95.00 83 VAL A O 1
ATOM 700 N N . LEU A 1 84 ? -12.696 -3.415 8.180 1.00 96.00 84 LEU A N 1
ATOM 701 C CA . LEU A 1 84 ? -11.560 -3.468 9.101 1.00 96.00 84 LEU A CA 1
ATOM 702 C C . LEU A 1 84 ? -11.601 -2.343 10.140 1.00 96.00 84 LEU A C 1
ATOM 704 O O . LEU A 1 84 ? -11.301 -2.583 11.302 1.00 96.00 84 LEU A O 1
ATOM 708 N N . GLU A 1 85 ? -11.991 -1.132 9.741 1.00 95.94 85 GLU A N 1
ATOM 709 C CA . GLU A 1 85 ? -12.190 -0.017 10.669 1.00 95.94 85 GLU A CA 1
ATOM 710 C C . GLU A 1 85 ? -13.236 -0.356 11.736 1.00 95.94 85 GLU A C 1
ATOM 712 O O . GLU A 1 85 ? -12.956 -0.214 12.923 1.00 95.94 85 GLU A O 1
ATOM 717 N N . LEU A 1 86 ? -14.414 -0.841 11.331 1.00 95.75 86 LEU A N 1
ATOM 718 C CA . LEU A 1 86 ? -15.475 -1.209 12.270 1.00 95.75 86 LEU A CA 1
ATOM 719 C C . LEU A 1 86 ? -15.041 -2.350 13.190 1.00 95.75 86 LEU A C 1
ATOM 721 O O . LEU A 1 86 ? -15.310 -2.296 14.385 1.00 95.75 86 LEU A O 1
ATOM 725 N N . TRP A 1 87 ? -14.334 -3.350 12.662 1.00 97.38 87 TRP A N 1
ATOM 726 C CA . TRP A 1 87 ? -13.801 -4.443 13.473 1.00 97.38 87 TRP A CA 1
ATOM 727 C C . TRP A 1 87 ? -12.848 -3.938 14.567 1.00 97.38 87 TRP A C 1
ATOM 729 O O . TRP A 1 87 ? -13.038 -4.268 15.735 1.00 97.38 87 TRP A O 1
ATOM 739 N N . LEU A 1 88 ? -11.891 -3.073 14.214 1.00 97.56 88 LEU A N 1
ATOM 740 C CA . LEU A 1 88 ? -10.949 -2.480 15.173 1.00 97.56 88 LEU A CA 1
ATOM 741 C C . LEU A 1 88 ? -11.645 -1.579 16.204 1.00 97.56 88 LEU A C 1
ATOM 743 O O . LEU A 1 88 ? -11.255 -1.545 17.369 1.00 97.56 88 LEU A O 1
ATOM 747 N N . ILE A 1 89 ? -12.684 -0.855 15.789 1.00 97.44 89 ILE A N 1
ATOM 748 C CA . ILE A 1 89 ? -13.492 -0.015 16.680 1.00 97.44 89 ILE A CA 1
ATOM 749 C C . ILE A 1 89 ? -14.235 -0.862 17.714 1.00 97.44 89 ILE A C 1
ATOM 751 O O . ILE A 1 89 ? -14.239 -0.527 18.898 1.00 97.44 89 ILE A O 1
ATOM 755 N N . MET A 1 90 ? -14.833 -1.972 17.279 1.00 97.62 90 MET A N 1
ATOM 756 C CA . MET A 1 90 ? -15.531 -2.890 18.177 1.00 97.62 90 MET A CA 1
ATOM 757 C C . MET A 1 90 ? -14.568 -3.572 19.152 1.00 97.62 90 MET A C 1
ATOM 759 O O . MET A 1 90 ? -14.883 -3.669 20.335 1.00 97.62 90 MET A O 1
ATOM 763 N N . ASP A 1 91 ? -13.388 -3.987 18.687 1.00 98.12 91 ASP A N 1
ATOM 764 C CA . ASP A 1 91 ? -12.344 -4.563 19.544 1.00 98.12 91 ASP A CA 1
ATOM 765 C C . ASP A 1 91 ? -11.919 -3.583 20.653 1.00 98.12 91 ASP A C 1
ATOM 767 O O . ASP A 1 91 ? -11.910 -3.916 21.841 1.00 98.12 91 ASP A O 1
ATOM 771 N N . MET A 1 92 ? -11.694 -2.317 20.292 1.00 97.69 92 MET A N 1
ATOM 772 C CA . MET A 1 92 ? -11.351 -1.264 21.249 1.00 97.69 92 MET A CA 1
ATOM 773 C C . MET A 1 92 ? -12.481 -0.971 22.245 1.00 97.69 92 MET A C 1
ATOM 775 O O . MET A 1 92 ? -12.220 -0.714 23.422 1.00 97.69 92 MET A O 1
ATOM 779 N N . ALA A 1 93 ? -13.738 -1.028 21.805 1.00 97.81 93 ALA A N 1
ATOM 780 C CA . ALA A 1 93 ? -14.880 -0.848 22.692 1.00 97.81 93 ALA A CA 1
ATOM 781 C C . ALA A 1 93 ? -14.972 -1.966 23.741 1.00 97.81 93 ALA A C 1
ATOM 783 O O . ALA A 1 93 ? -15.156 -1.674 24.923 1.00 97.81 93 ALA A O 1
ATOM 784 N N . VAL A 1 94 ? -14.762 -3.224 23.338 1.00 98.00 94 VAL A N 1
ATOM 785 C CA . VAL A 1 94 ? -14.704 -4.368 24.263 1.00 98.00 94 VAL A CA 1
ATOM 786 C C . VAL A 1 94 ? -13.547 -4.210 25.249 1.00 98.00 94 VAL A C 1
ATOM 788 O O . VAL A 1 94 ? -13.724 -4.405 26.453 1.00 98.00 94 VAL A O 1
ATOM 791 N N . TYR A 1 95 ? -12.373 -3.789 24.774 1.00 97.94 95 TYR A N 1
ATOM 792 C CA . TYR A 1 95 ? -11.230 -3.510 25.643 1.00 97.94 95 TYR A CA 1
ATOM 793 C C . TYR A 1 95 ? -11.566 -2.470 26.726 1.00 97.94 95 TYR A C 1
ATOM 795 O O . TYR A 1 95 ? -11.266 -2.684 27.903 1.00 97.94 95 TYR A O 1
ATOM 803 N N . LEU A 1 96 ? -12.218 -1.363 26.358 1.00 97.81 96 LEU A N 1
ATOM 804 C CA . LEU A 1 96 ? -12.623 -0.316 27.300 1.00 97.81 96 LEU A CA 1
ATOM 805 C C . LEU A 1 96 ? -13.682 -0.810 28.297 1.00 97.81 96 LEU A C 1
ATOM 807 O O . LEU A 1 96 ? -13.572 -0.529 29.492 1.00 97.81 96 LEU A O 1
ATOM 811 N N . GLN A 1 97 ? -14.664 -1.591 27.839 1.00 97.50 97 GLN A N 1
ATOM 812 C CA . GLN A 1 97 ? -15.672 -2.211 28.708 1.00 97.50 97 GLN A CA 1
ATOM 813 C C . GLN A 1 97 ? -15.029 -3.118 29.765 1.00 97.50 97 GLN A C 1
ATOM 815 O O . GLN A 1 97 ? -15.367 -3.022 30.945 1.00 97.50 97 GLN A O 1
ATOM 820 N N . ASN A 1 98 ? -14.029 -3.916 29.378 1.00 98.00 98 ASN A N 1
ATOM 821 C CA . ASN A 1 98 ? -13.264 -4.754 30.308 1.00 98.00 98 ASN A CA 1
ATOM 822 C C . ASN A 1 98 ? -12.487 -3.938 31.360 1.00 98.00 98 ASN A C 1
ATOM 824 O O . ASN A 1 98 ? -12.154 -4.459 32.420 1.00 98.00 98 ASN A O 1
ATOM 828 N N . HIS A 1 99 ? -12.239 -2.651 31.102 1.00 97.31 99 HIS A N 1
ATOM 829 C CA . HIS A 1 99 ? -11.615 -1.704 32.034 1.00 97.31 99 HIS A CA 1
ATOM 830 C C . HIS A 1 99 ? -12.639 -0.809 32.756 1.00 97.31 99 HIS A C 1
ATOM 832 O O . HIS A 1 99 ? -12.305 0.308 33.178 1.00 97.3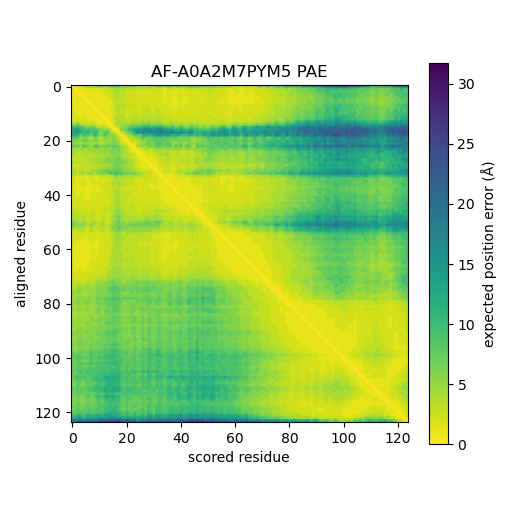1 99 HIS A O 1
ATOM 838 N N . ALA A 1 100 ? -13.872 -1.310 32.896 1.00 97.25 100 ALA A N 1
ATOM 839 C CA . ALA A 1 100 ? -14.991 -0.696 33.607 1.00 97.25 100 ALA A CA 1
ATOM 840 C C . ALA A 1 100 ? -15.460 0.659 33.044 1.00 97.25 100 ALA A C 1
ATOM 842 O O . ALA A 1 100 ? -16.069 1.449 33.763 1.00 97.25 100 ALA A O 1
ATOM 843 N N . TYR A 1 101 ? -15.204 0.941 31.764 1.00 98.19 101 TYR A N 1
ATOM 844 C CA . TYR A 1 101 ? -15.833 2.074 31.085 1.00 98.19 101 TYR A CA 1
ATOM 845 C C . TYR A 1 101 ? -17.232 1.698 30.588 1.00 98.19 101 TYR A C 1
ATOM 847 O O . TYR A 1 101 ? -17.445 0.619 30.033 1.00 98.19 101 TYR A O 1
ATOM 855 N N . LYS A 1 102 ? -18.174 2.637 30.684 1.00 97.50 102 LYS A N 1
ATOM 856 C CA . LYS A 1 102 ? -19.374 2.639 29.843 1.00 97.50 102 LYS A CA 1
ATOM 857 C C . LYS A 1 102 ? -18.993 3.207 28.483 1.00 97.50 102 LYS A C 1
ATOM 859 O O . LYS A 1 102 ? -18.512 4.336 28.411 1.00 97.50 102 LYS A O 1
ATOM 864 N N . VAL A 1 103 ? -19.193 2.428 27.425 1.00 98.12 103 VAL A N 1
ATOM 865 C CA . VAL A 1 103 ? -18.733 2.775 26.075 1.00 98.12 103 VAL A CA 1
ATOM 866 C C . VAL A 1 103 ? -19.916 3.044 25.151 1.00 98.12 103 VAL A C 1
ATOM 868 O O . VAL A 1 103 ? -20.842 2.233 25.109 1.00 98.12 103 VAL A O 1
ATOM 871 N N . SER A 1 104 ? -19.864 4.139 24.389 1.00 97.44 104 SER A N 1
ATOM 872 C CA . SER A 1 104 ? -20.738 4.388 23.238 1.00 97.44 104 SER A CA 1
ATOM 873 C C . SER A 1 104 ? -19.934 4.440 21.938 1.00 97.44 104 SER A C 1
ATOM 875 O O . SER A 1 104 ? -18.750 4.794 21.921 1.00 97.44 104 SER A O 1
ATOM 877 N N . ILE A 1 105 ? -20.582 4.044 20.842 1.00 97.69 105 ILE A N 1
ATOM 878 C CA . ILE A 1 105 ? -20.029 4.102 19.490 1.00 97.69 105 ILE A CA 1
ATOM 879 C C . ILE A 1 105 ? -21.043 4.827 18.620 1.00 97.69 105 ILE A C 1
ATOM 881 O O . ILE A 1 105 ? -22.163 4.352 18.449 1.00 97.69 105 ILE A O 1
ATOM 885 N N . ASP A 1 106 ? -20.627 5.944 18.036 1.00 96.69 106 ASP A N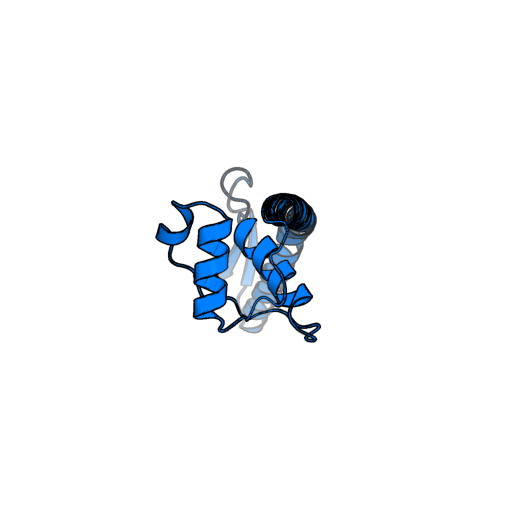 1
ATOM 886 C CA . ASP A 1 106 ? -21.520 6.842 17.312 1.00 96.69 106 ASP A CA 1
ATOM 887 C C . ASP A 1 106 ? -20.885 7.337 16.013 1.00 96.69 106 ASP A C 1
ATOM 889 O O . ASP A 1 106 ? -19.662 7.370 15.851 1.00 96.69 106 ASP A O 1
ATOM 893 N N . THR A 1 107 ? -21.721 7.775 15.072 1.00 97.00 107 THR A N 1
ATOM 894 C CA . THR A 1 107 ? -21.228 8.483 13.885 1.00 97.00 107 THR A CA 1
ATOM 895 C C . THR A 1 107 ? -20.889 9.923 14.264 1.00 97.00 107 THR A C 1
ATOM 897 O O . THR A 1 107 ? -21.763 10.692 14.647 1.00 97.00 107 THR A O 1
ATOM 900 N N . PHE A 1 108 ? -19.614 10.292 14.145 1.00 96.75 108 PHE A N 1
ATOM 901 C CA . PHE A 1 108 ? -19.100 11.626 14.456 1.00 96.75 108 PHE A CA 1
ATOM 902 C C . PHE A 1 108 ? -19.524 12.675 13.426 1.00 96.75 108 PHE A C 1
ATOM 904 O O . PHE A 1 108 ? -19.882 13.794 13.781 1.00 96.75 108 PHE A O 1
ATOM 911 N N . CYS A 1 109 ? -19.446 12.330 12.139 1.00 97.12 109 CYS A N 1
ATOM 912 C CA . CYS A 1 109 ? -19.712 13.263 11.049 1.00 97.12 109 CYS A CA 1
ATOM 913 C C . CYS A 1 109 ? -20.147 12.548 9.761 1.00 97.12 109 CYS A C 1
ATOM 915 O O . CYS A 1 109 ? -20.109 11.318 9.650 1.00 97.12 109 CYS A O 1
ATOM 917 N N . ALA A 1 110 ? -20.560 13.323 8.756 1.00 96.88 110 ALA A N 1
ATOM 918 C CA . ALA A 1 110 ? -20.872 12.783 7.438 1.00 96.88 110 ALA A CA 1
ATOM 919 C C . ALA A 1 110 ? -19.631 12.132 6.804 1.00 96.88 110 ALA A C 1
ATOM 921 O O . ALA A 1 110 ? -18.553 12.723 6.775 1.00 96.88 110 ALA A O 1
ATOM 922 N N . HIS A 1 111 ? -19.804 10.947 6.215 1.00 92.25 111 HIS A N 1
ATOM 923 C CA . HIS A 1 111 ? -18.718 10.195 5.569 1.00 92.25 111 HIS A CA 1
ATOM 924 C C . HIS A 1 111 ? -18.024 10.980 4.434 1.00 92.25 111 HIS A C 1
ATOM 926 O O . HIS A 1 111 ? -16.859 10.745 4.127 1.00 92.25 111 HIS A O 1
ATOM 932 N N . ALA A 1 112 ? -18.725 11.935 3.810 1.00 95.31 112 ALA A N 1
ATOM 933 C CA . ALA A 1 112 ? -18.160 12.803 2.777 1.00 95.31 112 ALA A CA 1
ATOM 934 C C . ALA A 1 112 ? -17.065 13.753 3.304 1.00 95.31 112 ALA A C 1
ATOM 936 O O . ALA A 1 112 ? -16.185 14.133 2.539 1.00 95.31 112 ALA A O 1
ATOM 937 N N . LEU A 1 113 ? -17.099 14.119 4.594 1.00 96.81 113 LEU A N 1
ATOM 938 C CA . LEU A 1 113 ? -16.052 14.938 5.218 1.00 96.81 113 LEU A CA 1
ATOM 939 C C . LEU A 1 113 ? -14.784 14.116 5.453 1.00 96.81 113 LEU A C 1
ATOM 941 O O . LEU A 1 113 ? -13.673 14.560 5.178 1.00 96.81 113 LEU A O 1
ATOM 945 N N . THR A 1 114 ? -14.953 12.902 5.970 1.00 94.38 114 THR A N 1
ATOM 946 C CA . THR A 1 114 ? -13.881 11.924 6.135 1.00 94.38 114 THR A CA 1
ATOM 947 C C . THR A 1 114 ? -14.489 10.526 6.193 1.00 94.38 114 THR A C 1
ATOM 949 O O . THR A 1 114 ? -15.494 10.339 6.875 1.00 94.38 114 THR A O 1
ATOM 952 N N . PRO A 1 115 ? -13.877 9.512 5.554 1.00 90.94 115 PRO A N 1
ATOM 953 C CA . PRO A 1 115 ? -14.335 8.133 5.695 1.00 90.94 115 PRO A CA 1
ATOM 954 C C . PRO A 1 115 ? -14.175 7.609 7.131 1.00 90.94 115 PRO A C 1
ATOM 956 O O . PRO A 1 115 ? -14.927 6.737 7.556 1.00 90.94 115 PRO A O 1
ATOM 959 N N . ARG A 1 116 ? -13.230 8.177 7.897 1.00 93.94 116 ARG A N 1
ATOM 960 C CA . ARG A 1 116 ? -13.044 7.889 9.325 1.00 93.94 116 ARG A CA 1
ATOM 961 C C . ARG A 1 116 ? -13.968 8.753 10.162 1.00 93.94 116 ARG A C 1
ATOM 963 O O . ARG A 1 116 ? -13.559 9.802 10.655 1.00 93.94 116 ARG A O 1
ATOM 970 N N . ASN A 1 117 ? -15.223 8.338 10.242 1.00 97.25 117 ASN A N 1
ATOM 971 C CA . ASN A 1 117 ? -16.303 9.135 10.814 1.00 97.25 117 ASN A CA 1
ATOM 972 C C . ASN A 1 117 ? -17.015 8.473 11.997 1.00 97.25 117 ASN A C 1
ATOM 974 O O . ASN A 1 117 ? -18.136 8.860 12.314 1.00 97.25 117 ASN A O 1
ATOM 978 N N . ILE A 1 118 ? -16.408 7.474 12.630 1.00 97.62 118 ILE A N 1
ATOM 979 C CA . ILE A 1 118 ? -16.951 6.836 13.832 1.00 97.62 118 ILE A CA 1
ATOM 980 C C . ILE A 1 118 ? -16.158 7.303 15.051 1.00 97.62 118 ILE A C 1
ATOM 982 O O . ILE A 1 118 ? -14.932 7.396 15.005 1.00 97.62 118 ILE A O 1
ATOM 986 N N . LYS A 1 119 ? -16.873 7.607 16.132 1.00 96.50 119 LYS A N 1
ATOM 987 C CA . LYS A 1 119 ? -16.336 7.979 17.440 1.00 96.50 119 LYS A CA 1
ATOM 988 C C . LYS A 1 119 ? -16.583 6.836 18.421 1.00 96.50 119 LYS A C 1
ATOM 990 O O . LYS A 1 119 ? -17.673 6.273 18.435 1.00 96.50 119 LYS A O 1
ATOM 995 N N . ILE A 1 120 ? -15.588 6.559 19.259 1.00 97.38 120 ILE A N 1
ATOM 996 C CA . ILE A 1 120 ? -15.732 5.760 20.478 1.00 97.38 120 ILE A CA 1
ATOM 997 C C . ILE A 1 120 ? -15.625 6.722 21.654 1.00 97.38 120 ILE A C 1
ATOM 999 O O . ILE A 1 120 ? -14.704 7.539 21.698 1.00 97.38 120 ILE A O 1
ATOM 1003 N N . GLU A 1 121 ? -16.547 6.629 22.598 1.00 96.81 121 GLU A N 1
ATOM 1004 C CA . GLU A 1 121 ? -16.541 7.433 23.814 1.00 96.81 121 GLU A CA 1
ATOM 1005 C C . GLU A 1 121 ? -16.646 6.517 25.030 1.00 96.81 121 GLU A C 1
ATOM 1007 O O . GLU A 1 121 ? -17.497 5.633 25.079 1.00 96.81 121 GLU A O 1
ATOM 1012 N N . GLY A 1 122 ? -15.745 6.699 25.996 1.00 96.31 122 GLY A N 1
ATOM 1013 C CA . GLY A 1 122 ? -15.735 5.965 27.256 1.00 96.31 122 GLY A CA 1
ATOM 1014 C C . GLY A 1 122 ? -16.007 6.913 28.417 1.00 96.31 122 GLY A C 1
ATOM 1015 O O . GLY A 1 122 ? -15.294 7.899 28.579 1.00 96.31 122 GLY A O 1
ATOM 1016 N N . SER A 1 123 ? -16.994 6.594 29.250 1.00 94.00 123 SER A N 1
ATOM 1017 C CA . SER A 1 123 ? -17.296 7.313 30.494 1.00 94.00 123 SER A CA 1
ATOM 1018 C C . SER A 1 123 ? -17.100 6.393 31.700 1.00 94.00 123 SER A C 1
ATOM 1020 O O . SER A 1 123 ? -17.381 5.194 31.622 1.00 94.00 123 SER A O 1
ATOM 1022 N N . ARG A 1 124 ? -16.563 6.940 32.793 1.00 81.19 124 ARG A N 1
ATOM 1023 C CA . ARG A 1 124 ? -16.409 6.263 34.088 1.00 81.19 124 ARG A CA 1
ATOM 1024 C C . ARG A 1 124 ? -17.320 6.917 35.107 1.00 81.19 124 ARG A C 1
ATOM 1026 O O . ARG A 1 124 ? -17.364 8.166 35.099 1.00 81.19 124 ARG A O 1
#

Radius of gyration: 23.0 Å; Cα contacts (8 Å, |Δi|>4): 96; chains: 1; bounding box: 47×32×59 Å

pLDDT: mean 92.44, std 6.06, range [62.69, 98.19]

Secondary structure (DSSP, 8-state):
-HHHHHHHHHHHHHSS--SPPP-PPPPGGGGGS-HHHHHHHHHHHTTPPPSS---HHHHHHHHHHHHHHHHHHHHHHHHHHHHHHHHHHHHHHHHHHHTT-EEEEEE-S-TTT-S--EEEEEE-

Solvent-accessible surface area (backbone atoms only — not comparable to full-atom values): 7389 Å² total; per-residue (Å²): 110,28,68,61,50,21,46,51,50,51,52,43,74,67,37,98,53,93,67,81,81,87,75,73,89,73,66,71,73,53,70,74,61,52,71,63,61,40,47,51,56,45,25,64,73,70,71,53,74,74,94,61,90,73,64,59,66,60,40,52,52,51,5,45,52,50,39,52,55,53,54,54,54,45,52,60,53,57,69,45,47,60,58,54,51,51,51,53,51,52,53,52,45,53,55,42,41,77,69,68,28,53,66,50,77,46,76,69,53,63,54,89,82,37,83,85,23,72,41,78,45,74,48,122

Sequence (124 aa):
MAWKLAFQQLWQACTTSAGYLPFNPVPKTWLNGDFKSYCLQLCEREQLTLPYEPDWHALEQAGFQRQHDVLRLQLLRHCFKRVLELWLIMDMAVYLQNHAYKVSIDTFCAHALTPRNIKIEGSR

Mean predicted aligned error: 5.89 Å

Foldseek 3Di:
DLLVQLLQVQQVVQDPDPDGDPDDDDPPVLVVDDSVSSSVVVCVVVVPDRPDDDPSVVSSVVSVVVVVVVVVVVVVVVVCPLVVLVVVLVVVQVVLVVVVWDKDKDFQDDCVVPVNGIDIDTDD

Nearest PDB structures (foldseek):
  8wjn-assembly1_A  TM=2.804E-01  e=7.363E+00  Saccharomyces cerevisiae S288C